Protein AF-A0A838X1U6-F1 (afdb_monomer_lite)

InterPro domains:
  IPR000878 Tetrapyrrole methylase [PF00590] (1-168)
  IPR014777 Tetrapyrrole methylase, subdomain 1 [G3DSA:3.40.1010.10] (1-149)
  IPR035996 Tetrapyrrole methylase superfamily [SSF53790] (1-163)
  IPR050161 Siroheme/cobalamin biosynthesis enzyme [PTHR45790] (1-163)

Foldseek 3Di:
DPLVQFDPVNLVVQCQFAAEEEEPPDDPNNNCSHVVNFDADPVQQVVLVVVLVVQQVVCVVVVNPDRDDRDDRDHLHDYHYDHLPQLPVQVVLVVSLVVLVVCVVVVRGGPSHYHYYYPAFLVPDVSSVSNVVSCVVVVHDDDGDGTPHDPPPPPPPPDDDDDDDDDDDDDD

Organism: NCBI:txid2594913

Radius of gyration: 21.88 Å; chains: 1; bounding box: 61×32×72 Å

Structure (mmCIF, N/CA/C/O backbone):
data_AF-A0A838X1U6-F1
#
_entry.id   AF-A0A838X1U6-F1
#
loop_
_atom_site.group_PDB
_atom_site.id
_atom_site.type_symbol
_atom_site.label_atom_id
_atom_site.label_alt_id
_atom_site.label_comp_id
_atom_site.label_asym_id
_atom_site.label_entity_id
_atom_site.label_seq_id
_atom_site.pdbx_PDB_ins_code
_atom_site.Cartn_x
_atom_site.Cartn_y
_atom_site.Cartn_z
_atom_site.occupancy
_atom_site.B_iso_or_equiv
_atom_site.auth_seq_id
_atom_site.auth_comp_id
_atom_site.auth_asym_id
_atom_site.auth_atom_id
_atom_site.pdbx_PDB_model_num
ATOM 1 N N . GLY A 1 1 ? -11.851 2.211 -5.895 1.00 66.88 1 GLY A N 1
ATOM 2 C CA . GLY A 1 1 ? -12.663 3.412 -6.183 1.00 66.88 1 GLY A CA 1
ATOM 3 C C . GLY A 1 1 ? -11.762 4.569 -6.573 1.00 66.88 1 GLY A C 1
ATOM 4 O O . GLY A 1 1 ? -10.559 4.358 -6.666 1.00 66.88 1 GLY A O 1
ATOM 5 N N . ASN A 1 2 ? -12.321 5.761 -6.805 1.00 71.12 2 ASN A N 1
ATOM 6 C CA . ASN A 1 2 ? -11.530 6.965 -7.086 1.00 71.12 2 ASN A CA 1
ATOM 7 C C . ASN A 1 2 ? -10.642 7.316 -5.860 1.00 71.12 2 ASN A C 1
ATOM 9 O O . ASN A 1 2 ? -11.200 7.416 -4.765 1.00 71.12 2 ASN A O 1
ATOM 13 N N . PRO A 1 3 ? -9.311 7.495 -6.002 1.00 75.88 3 PRO A N 1
ATOM 14 C CA . PRO A 1 3 ? -8.435 7.958 -4.917 1.00 75.88 3 PRO A CA 1
ATOM 15 C C . PRO A 1 3 ? -8.830 9.313 -4.304 1.00 75.88 3 PRO A C 1
ATOM 17 O O . PRO A 1 3 ? -8.474 9.581 -3.158 1.00 75.88 3 PRO A O 1
ATOM 20 N N . ASP A 1 4 ? -9.609 10.143 -5.000 1.00 76.06 4 ASP A N 1
ATOM 21 C CA . ASP A 1 4 ? -10.151 11.395 -4.443 1.00 76.06 4 ASP A CA 1
ATOM 22 C C . ASP A 1 4 ? -11.203 11.161 -3.349 1.00 76.06 4 ASP A C 1
ATOM 24 O O . ASP A 1 4 ? -11.531 12.067 -2.589 1.00 76.06 4 ASP A O 1
ATOM 28 N N . LEU A 1 5 ? -11.742 9.941 -3.256 1.00 79.31 5 LEU A N 1
ATOM 29 C CA . LEU A 1 5 ? -12.691 9.546 -2.213 1.00 79.31 5 LEU A CA 1
ATOM 30 C C . LEU A 1 5 ? -11.993 9.009 -0.956 1.00 79.31 5 LEU A C 1
ATOM 32 O O . LEU A 1 5 ? -12.669 8.610 -0.004 1.00 79.31 5 LEU A O 1
ATOM 36 N N . LEU A 1 6 ? -10.656 8.975 -0.936 1.00 82.56 6 LEU A N 1
ATOM 37 C CA . LEU A 1 6 ? -9.918 8.704 0.292 1.00 82.56 6 LEU A CA 1
ATOM 38 C C . LEU A 1 6 ? -10.187 9.826 1.292 1.00 82.56 6 LEU A C 1
ATOM 40 O O . LEU A 1 6 ? -10.088 11.010 0.972 1.00 82.56 6 LEU A O 1
ATOM 44 N N . THR A 1 7 ? -10.500 9.449 2.528 1.00 85.38 7 THR A N 1
ATOM 45 C CA . THR A 1 7 ? -10.551 10.423 3.616 1.00 85.38 7 THR A CA 1
ATOM 46 C C . THR A 1 7 ? -9.161 11.025 3.816 1.00 85.38 7 THR A C 1
ATOM 48 O O . THR A 1 7 ? -8.149 10.374 3.549 1.00 85.38 7 THR A O 1
ATOM 51 N N . ILE A 1 8 ? -9.100 12.264 4.316 1.00 88.00 8 ILE A N 1
ATOM 52 C CA . ILE A 1 8 ? -7.823 12.949 4.582 1.00 88.00 8 ILE A CA 1
ATOM 53 C C . ILE A 1 8 ? -6.928 12.080 5.473 1.00 88.00 8 ILE A C 1
ATOM 55 O O . ILE A 1 8 ? -5.759 11.891 5.162 1.00 88.00 8 ILE A O 1
ATOM 59 N N . ARG A 1 9 ? -7.504 11.457 6.510 1.00 85.81 9 ARG A N 1
ATOM 60 C CA . ARG A 1 9 ? -6.779 10.534 7.391 1.00 85.81 9 ARG A CA 1
ATOM 61 C C . ARG A 1 9 ? -6.246 9.298 6.671 1.00 85.81 9 ARG A C 1
ATOM 63 O O . ARG A 1 9 ? -5.089 8.957 6.873 1.00 85.81 9 ARG A O 1
ATOM 70 N N . ALA A 1 10 ? -7.048 8.647 5.823 1.00 87.56 10 ALA A N 1
ATOM 71 C CA . ALA A 1 10 ? -6.577 7.488 5.059 1.00 87.56 10 ALA A CA 1
ATOM 72 C C . ALA A 1 10 ? -5.398 7.872 4.160 1.00 87.56 10 ALA A C 1
ATOM 74 O O . ALA A 1 10 ? -4.392 7.173 4.123 1.00 87.56 10 ALA A O 1
ATOM 75 N N . ARG A 1 11 ? -5.506 9.021 3.487 1.00 91.31 11 ARG A N 1
ATOM 76 C CA . ARG A 1 11 ? -4.438 9.557 2.650 1.00 91.31 11 ARG A CA 1
ATOM 77 C C . ARG A 1 11 ? -3.170 9.844 3.458 1.00 91.31 11 ARG A C 1
ATOM 79 O O . ARG A 1 11 ? -2.118 9.356 3.079 1.00 91.31 11 ARG A O 1
ATOM 86 N N . GLU A 1 12 ? -3.263 10.578 4.566 1.00 90.44 12 GLU A N 1
ATOM 87 C CA . GLU A 1 12 ? -2.109 10.904 5.421 1.00 90.44 12 GLU A CA 1
ATOM 88 C C . GLU A 1 12 ? -1.341 9.651 5.860 1.00 90.44 12 GLU A C 1
ATOM 90 O O . GLU A 1 12 ? -0.126 9.591 5.691 1.00 90.44 12 GLU A O 1
ATOM 95 N N . VAL A 1 13 ? -2.055 8.634 6.350 1.00 90.44 13 VAL A N 1
ATOM 96 C CA . VAL A 1 13 ? -1.447 7.370 6.793 1.00 90.44 13 VAL A CA 1
ATOM 97 C C . VAL A 1 13 ? -0.819 6.618 5.618 1.00 90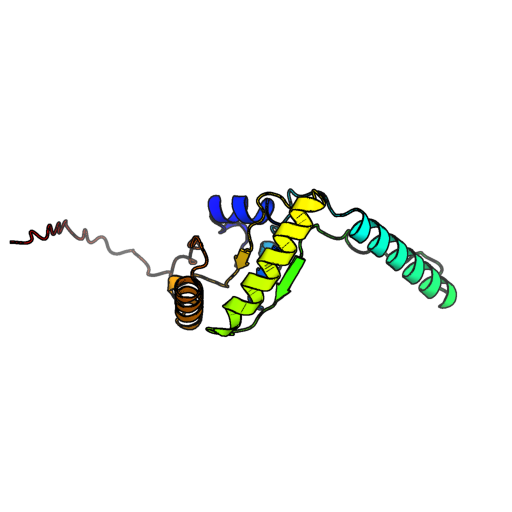.44 13 VAL A C 1
ATOM 99 O O . VAL A 1 13 ? 0.285 6.095 5.741 1.00 90.44 13 VAL A O 1
ATOM 102 N N . MET A 1 14 ? -1.496 6.574 4.467 1.00 92.88 14 MET A N 1
ATOM 103 C CA . MET A 1 14 ? -1.001 5.871 3.281 1.00 92.88 14 MET A CA 1
ATOM 104 C C . MET A 1 14 ? 0.261 6.500 2.699 1.00 92.88 14 MET A C 1
ATOM 106 O O . MET A 1 14 ? 1.188 5.781 2.341 1.00 92.88 14 MET A O 1
ATOM 110 N N . GLU A 1 15 ? 0.317 7.826 2.606 1.00 94.06 15 GLU A N 1
ATOM 111 C CA . GLU A 1 15 ? 1.449 8.525 1.995 1.00 94.06 15 GLU A CA 1
ATOM 112 C C . GLU A 1 15 ? 2.737 8.394 2.828 1.00 94.06 15 GLU A C 1
ATOM 114 O O . GLU A 1 15 ? 3.828 8.395 2.252 1.00 94.06 15 GLU A O 1
ATOM 119 N N . SER A 1 16 ? 2.606 8.240 4.151 1.00 92.69 16 SER A N 1
ATOM 120 C CA . SER A 1 16 ? 3.715 8.171 5.113 1.00 92.69 16 SER A CA 1
ATOM 121 C C . SER A 1 16 ? 4.164 6.753 5.481 1.00 92.69 16 SER A C 1
ATOM 123 O O . SER A 1 16 ? 5.136 6.606 6.213 1.00 92.69 16 SER A O 1
ATOM 125 N N . ASN A 1 17 ? 3.513 5.696 4.990 1.00 92.44 17 ASN A N 1
ATOM 126 C CA . ASN A 1 17 ? 3.873 4.317 5.338 1.00 92.44 17 ASN A CA 1
ATOM 127 C C . ASN A 1 17 ? 4.210 3.481 4.103 1.00 92.44 17 ASN A C 1
ATOM 129 O O . ASN A 1 17 ? 3.552 3.564 3.066 1.00 92.44 17 ASN A O 1
ATOM 133 N N . SER A 1 18 ? 5.265 2.671 4.221 1.00 93.62 18 SER A N 1
ATOM 134 C CA . SER A 1 18 ? 5.805 1.877 3.114 1.00 93.62 18 SER A CA 1
ATOM 135 C C . SER A 1 18 ? 5.174 0.495 2.992 1.00 93.62 18 SER A C 1
ATOM 137 O O . SER A 1 18 ? 5.115 -0.031 1.883 1.00 93.62 18 SER A O 1
ATOM 139 N N . ILE A 1 19 ? 4.676 -0.093 4.083 1.00 95.56 19 ILE A N 1
ATOM 140 C CA . ILE A 1 19 ? 4.178 -1.471 4.093 1.00 95.56 19 ILE A CA 1
ATOM 141 C C . ILE A 1 19 ? 2.656 -1.492 3.963 1.00 95.56 19 ILE A C 1
ATOM 143 O O . ILE A 1 19 ? 1.934 -0.944 4.798 1.00 95.56 19 ILE A O 1
ATOM 147 N N . ALA A 1 20 ? 2.153 -2.181 2.938 1.00 95.25 20 ALA A N 1
ATOM 148 C CA . ALA A 1 20 ? 0.719 -2.334 2.735 1.00 95.25 20 ALA A CA 1
ATOM 149 C C . ALA A 1 20 ? 0.328 -3.754 2.321 1.00 95.25 20 ALA A C 1
ATOM 151 O O . ALA A 1 20 ? 0.968 -4.389 1.486 1.00 95.25 20 ALA A O 1
ATOM 152 N N . VAL A 1 21 ? -0.781 -4.218 2.884 1.00 95.75 21 VAL A N 1
ATOM 153 C CA . VAL A 1 21 ? -1.453 -5.479 2.590 1.00 95.75 21 VAL A CA 1
ATOM 154 C C . VAL A 1 21 ? -2.795 -5.150 1.942 1.00 95.75 21 VAL A C 1
ATOM 156 O O . VAL A 1 21 ? -3.665 -4.539 2.564 1.00 95.75 21 VAL A O 1
ATOM 159 N N . VAL A 1 22 ? -2.965 -5.503 0.673 1.00 94.62 22 VAL A N 1
ATOM 160 C CA . VAL A 1 22 ? -3.975 -4.897 -0.203 1.00 94.62 22 VAL A CA 1
ATOM 161 C C . VAL A 1 22 ? -4.896 -5.958 -0.807 1.00 94.62 22 VAL A C 1
ATOM 163 O O . VAL A 1 22 ? -4.434 -6.992 -1.280 1.00 94.62 22 VAL A O 1
ATOM 166 N N . ASP A 1 23 ? -6.203 -5.689 -0.821 1.00 91.75 23 ASP A N 1
ATOM 167 C CA . ASP A 1 23 ? -7.167 -6.493 -1.585 1.00 91.75 23 ASP A CA 1
ATOM 168 C C . ASP A 1 23 ? -6.898 -6.387 -3.103 1.00 91.75 23 ASP A C 1
ATOM 170 O O . ASP A 1 23 ? -6.683 -5.276 -3.601 1.00 91.75 23 ASP A O 1
ATOM 174 N N . PRO A 1 24 ? -7.029 -7.480 -3.882 1.00 89.88 24 PRO A N 1
ATOM 175 C CA . PRO A 1 24 ? -6.853 -7.462 -5.335 1.00 89.88 24 PRO A CA 1
ATOM 176 C C . PRO A 1 24 ? -7.710 -6.397 -6.028 1.00 89.88 24 PRO A C 1
ATOM 178 O O . PRO A 1 24 ? -7.247 -5.715 -6.940 1.00 89.88 24 PRO A O 1
ATOM 181 N N . ASP A 1 25 ? -8.929 -6.181 -5.528 1.00 88.38 25 ASP A N 1
ATOM 182 C CA . ASP A 1 25 ? -9.916 -5.260 -6.104 1.00 88.38 25 ASP A CA 1
ATOM 183 C C . ASP A 1 25 ? -9.630 -3.769 -5.827 1.00 88.38 25 ASP A C 1
ATOM 185 O O . ASP A 1 25 ? -10.378 -2.882 -6.259 1.00 88.38 25 ASP A O 1
ATOM 189 N N . VAL A 1 26 ? -8.573 -3.444 -5.079 1.00 89.38 26 VAL A N 1
ATOM 190 C CA . VAL A 1 26 ? -8.159 -2.053 -4.869 1.00 89.38 26 VAL A CA 1
ATOM 191 C C . VAL A 1 26 ? -7.532 -1.512 -6.152 1.00 89.38 26 VAL A C 1
ATOM 193 O O . VAL A 1 26 ? -6.563 -2.060 -6.670 1.00 89.38 26 VAL A O 1
ATOM 196 N N . LEU A 1 27 ? -8.063 -0.391 -6.647 1.00 90.38 27 LEU A N 1
ATOM 197 C CA . LEU A 1 27 ? -7.609 0.226 -7.896 1.00 90.38 27 LEU A CA 1
ATOM 198 C C . LEU A 1 27 ? -6.191 0.798 -7.790 1.00 90.38 27 LEU A C 1
ATOM 200 O O . LEU A 1 27 ? -5.811 1.339 -6.751 1.00 90.38 27 LEU A O 1
ATOM 204 N N . GLN A 1 28 ? -5.464 0.779 -8.911 1.00 90.31 28 GLN A N 1
ATOM 205 C CA . GLN A 1 28 ? -4.072 1.230 -8.984 1.00 90.31 28 GLN A CA 1
ATOM 206 C C . GLN A 1 28 ? -3.869 2.661 -8.475 1.00 90.31 28 GLN A C 1
ATOM 208 O O . GLN A 1 28 ? -3.011 2.877 -7.633 1.00 90.31 28 GLN A O 1
ATOM 213 N N . GLY A 1 29 ? -4.733 3.609 -8.853 1.00 90.38 29 GLY A N 1
ATOM 214 C CA . GLY A 1 29 ? -4.600 4.997 -8.392 1.00 90.38 29 GLY A CA 1
ATOM 215 C C . GLY A 1 29 ? -4.701 5.180 -6.870 1.00 90.38 29 GLY A C 1
ATOM 216 O O . GLY A 1 29 ? -4.228 6.179 -6.348 1.00 90.38 29 GLY A O 1
ATOM 217 N N . VAL A 1 30 ? -5.299 4.228 -6.141 1.00 91.25 30 VAL A N 1
ATOM 218 C CA . VAL A 1 30 ? -5.292 4.215 -4.667 1.00 91.25 30 VAL A CA 1
ATOM 219 C C . VAL A 1 30 ? -3.983 3.620 -4.144 1.00 91.25 30 VAL A C 1
ATOM 221 O O . VAL A 1 30 ? -3.426 4.113 -3.169 1.00 91.25 30 VAL A O 1
ATOM 224 N N . ARG A 1 31 ? -3.472 2.578 -4.805 1.00 94.19 31 ARG A N 1
ATOM 225 C CA . ARG A 1 31 ? -2.195 1.935 -4.467 1.00 94.19 31 ARG A CA 1
ATOM 226 C C . ARG A 1 31 ? -1.011 2.880 -4.662 1.00 94.19 31 ARG A C 1
ATOM 228 O O . ARG A 1 31 ? -0.099 2.867 -3.849 1.00 94.19 31 ARG A O 1
ATOM 235 N N . ASP A 1 32 ? -1.073 3.742 -5.673 1.00 93.62 32 ASP A N 1
ATOM 236 C CA . ASP A 1 32 ? -0.033 4.733 -5.984 1.00 93.62 32 ASP A CA 1
ATOM 237 C C . ASP A 1 32 ? 0.130 5.805 -4.889 1.00 93.62 32 ASP A C 1
ATOM 239 O O . ASP A 1 32 ? 1.151 6.485 -4.831 1.00 93.62 32 ASP A O 1
ATOM 243 N N . VAL A 1 33 ? -0.859 5.958 -4.000 1.00 93.88 33 VAL A N 1
ATOM 244 C CA . VAL A 1 33 ? -0.780 6.873 -2.848 1.00 93.88 33 VAL A CA 1
ATOM 245 C C . VAL A 1 33 ? 0.164 6.328 -1.770 1.00 93.88 33 VAL A C 1
ATOM 247 O O . VAL A 1 33 ? 0.767 7.114 -1.037 1.00 93.88 33 VAL A O 1
ATOM 250 N N . ILE A 1 34 ? 0.314 5.003 -1.686 1.00 94.88 34 ILE A N 1
ATOM 251 C CA . ILE A 1 34 ? 1.103 4.327 -0.652 1.00 94.88 34 ILE A CA 1
ATOM 252 C C . ILE A 1 34 ? 2.566 4.748 -0.769 1.00 94.88 34 ILE A C 1
ATOM 254 O O . ILE A 1 34 ? 3.157 4.675 -1.848 1.00 94.88 34 ILE A O 1
ATOM 258 N N . ALA A 1 35 ? 3.151 5.173 0.350 1.00 94.94 35 ALA A N 1
ATOM 259 C CA . ALA A 1 35 ? 4.543 5.600 0.451 1.00 94.94 35 ALA A CA 1
ATOM 260 C C . ALA A 1 35 ? 4.926 6.774 -0.469 1.00 94.94 35 ALA A C 1
ATOM 262 O O . ALA A 1 35 ? 6.111 7.006 -0.704 1.00 94.94 35 ALA A O 1
ATOM 263 N N . SER A 1 36 ? 3.959 7.511 -1.024 1.00 94.12 36 SER A N 1
ATOM 264 C CA . SER A 1 36 ? 4.233 8.556 -2.023 1.00 94.12 36 SER A CA 1
ATOM 265 C C . SER A 1 36 ? 5.008 9.762 -1.474 1.00 94.12 36 SER A C 1
ATOM 267 O O . SER A 1 36 ? 5.591 10.514 -2.255 1.00 94.12 36 SER A O 1
ATOM 269 N N . LYS A 1 37 ? 5.064 9.937 -0.145 1.00 93.69 37 LYS A N 1
ATOM 270 C CA . LYS A 1 37 ? 5.904 10.945 0.527 1.00 93.69 37 LYS A CA 1
ATOM 271 C C . LYS A 1 37 ? 7.227 10.389 1.050 1.00 93.69 37 LYS A C 1
ATOM 273 O O . LYS A 1 37 ? 8.036 11.159 1.568 1.00 93.69 37 LYS A O 1
ATOM 278 N N . LEU A 1 38 ? 7.459 9.084 0.924 1.00 92.38 38 LEU A N 1
ATOM 279 C CA . LEU A 1 38 ? 8.685 8.452 1.392 1.00 92.38 38 LEU A CA 1
ATOM 280 C C . LEU A 1 38 ? 9.760 8.462 0.300 1.00 92.38 38 LEU A C 1
ATOM 282 O O . LEU A 1 38 ? 9.456 8.259 -0.881 1.00 92.38 38 LEU A O 1
ATOM 286 N N . PRO A 1 39 ? 11.035 8.680 0.669 1.00 91.19 39 PRO A N 1
ATOM 287 C CA . PRO A 1 39 ? 12.130 8.539 -0.272 1.00 91.19 39 PRO A CA 1
ATOM 288 C C . PRO A 1 39 ? 12.222 7.085 -0.737 1.00 91.19 39 PRO A C 1
ATOM 290 O O . PRO A 1 39 ? 12.140 6.149 0.056 1.00 91.19 39 PRO A O 1
ATOM 293 N N . VAL A 1 40 ? 12.421 6.888 -2.039 1.00 92.31 40 VAL A N 1
ATOM 294 C CA . VAL A 1 40 ? 12.601 5.545 -2.594 1.00 92.31 40 VAL A CA 1
ATOM 295 C C . VAL A 1 40 ? 13.934 4.972 -2.093 1.00 92.31 40 VAL A C 1
ATOM 297 O O . VAL A 1 40 ? 14.970 5.622 -2.276 1.00 92.31 40 VAL A O 1
ATOM 300 N N . PRO A 1 41 ? 13.942 3.762 -1.503 1.00 91.19 41 PRO A N 1
ATOM 301 C CA . PRO A 1 41 ? 15.166 3.085 -1.091 1.00 91.19 41 PRO A CA 1
ATOM 302 C C . PRO A 1 41 ? 16.214 3.039 -2.207 1.00 91.19 41 PRO A C 1
ATOM 304 O O . PRO A 1 41 ? 15.918 2.655 -3.344 1.00 91.19 41 PRO A O 1
ATOM 307 N N . GLN A 1 42 ? 17.466 3.370 -1.879 1.00 89.69 42 GLN A N 1
ATOM 308 C CA . GLN A 1 42 ? 18.567 3.383 -2.855 1.00 89.69 42 GLN A CA 1
ATOM 309 C C . GLN A 1 42 ? 18.781 2.010 -3.503 1.00 89.69 42 GLN A C 1
ATOM 311 O O . GLN A 1 42 ? 19.121 1.927 -4.683 1.00 89.69 42 GLN A O 1
ATOM 316 N N . ALA A 1 43 ? 18.518 0.931 -2.761 1.00 89.38 43 ALA A N 1
ATOM 317 C CA . ALA A 1 43 ? 18.553 -0.430 -3.285 1.00 89.38 43 ALA A CA 1
ATOM 318 C C . ALA A 1 43 ? 17.551 -0.634 -4.438 1.00 89.38 43 ALA A C 1
ATOM 320 O O . ALA A 1 43 ? 17.939 -1.136 -5.491 1.00 89.38 43 ALA A O 1
ATOM 321 N N . LYS A 1 44 ? 16.302 -0.163 -4.286 1.00 90.44 44 LYS A N 1
ATOM 322 C CA . LYS A 1 44 ? 15.266 -0.257 -5.330 1.00 90.44 44 LYS A CA 1
ATOM 323 C C . LYS A 1 44 ? 15.637 0.566 -6.565 1.00 90.44 44 LYS A C 1
ATOM 325 O O . LYS A 1 44 ? 15.481 0.097 -7.690 1.00 90.44 44 LYS A O 1
ATOM 330 N N . LEU A 1 45 ? 16.169 1.777 -6.372 1.00 90.38 45 LEU A N 1
ATOM 331 C CA . LEU A 1 45 ? 16.635 2.623 -7.480 1.00 90.38 45 LEU A CA 1
ATOM 332 C C . LEU A 1 45 ? 17.779 1.965 -8.259 1.00 90.38 45 LEU A C 1
ATOM 334 O O . LEU A 1 45 ? 17.789 1.990 -9.491 1.00 90.38 45 LEU A O 1
ATOM 338 N N . LYS A 1 46 ? 18.736 1.365 -7.544 1.00 91.75 46 LYS A N 1
ATOM 339 C CA . LYS A 1 46 ? 19.858 0.645 -8.146 1.00 91.75 46 LYS A CA 1
ATOM 340 C C . LYS A 1 46 ? 19.371 -0.550 -8.968 1.00 91.75 46 LYS A C 1
ATOM 342 O O . LYS A 1 46 ? 19.728 -0.643 -10.138 1.00 91.75 46 LYS A O 1
ATOM 347 N N . GLU A 1 47 ? 18.511 -1.392 -8.401 1.00 91.19 47 GLU A N 1
ATOM 348 C CA . GLU A 1 47 ? 17.939 -2.554 -9.094 1.00 91.19 47 GLU A CA 1
ATOM 349 C C . GLU A 1 47 ? 17.161 -2.145 -10.358 1.00 91.19 47 GLU A C 1
ATOM 351 O O . GLU A 1 47 ? 17.329 -2.740 -11.423 1.00 91.19 47 GLU A O 1
ATOM 356 N N . ALA A 1 48 ? 16.354 -1.081 -10.282 1.00 91.12 48 ALA A N 1
ATOM 357 C CA . ALA A 1 48 ? 15.612 -0.576 -11.436 1.00 91.12 48 ALA A CA 1
ATOM 358 C C . ALA A 1 48 ? 16.535 -0.062 -12.554 1.00 91.12 48 ALA A C 1
ATOM 360 O O . ALA A 1 48 ? 16.264 -0.283 -13.738 1.00 91.12 48 ALA A O 1
ATOM 361 N N . ASN A 1 49 ? 17.641 0.598 -12.195 1.00 91.25 49 ASN A N 1
ATOM 362 C CA . ASN A 1 49 ? 18.649 1.033 -13.159 1.00 91.25 49 ASN A CA 1
ATOM 363 C C . ASN A 1 49 ? 19.349 -0.156 -13.821 1.00 91.25 49 ASN A C 1
ATOM 365 O O . ASN A 1 49 ? 19.417 -0.198 -15.048 1.00 91.25 49 ASN A O 1
ATOM 369 N N . GLU A 1 50 ? 19.795 -1.137 -13.034 1.00 93.31 50 GLU A N 1
ATOM 370 C CA . GLU A 1 50 ? 20.439 -2.357 -13.538 1.00 93.31 50 GLU A CA 1
ATOM 371 C C . GLU A 1 50 ? 19.505 -3.131 -14.481 1.00 93.31 50 GLU A C 1
ATOM 373 O O . GLU A 1 50 ? 19.910 -3.548 -15.566 1.00 93.31 50 GLU A O 1
ATOM 378 N N . ARG A 1 51 ? 18.218 -3.244 -14.136 1.00 91.00 51 ARG A N 1
ATOM 379 C CA . ARG A 1 51 ? 17.208 -3.873 -14.997 1.00 91.00 51 ARG A CA 1
ATOM 380 C C . ARG A 1 51 ? 17.002 -3.117 -16.309 1.00 91.00 51 ARG A C 1
ATOM 382 O O . ARG A 1 51 ? 16.849 -3.731 -17.363 1.00 91.00 51 ARG A O 1
ATOM 389 N N . TYR A 1 52 ? 17.001 -1.786 -16.274 1.00 91.56 52 TYR A N 1
ATOM 390 C CA . TYR A 1 52 ? 16.889 -0.985 -17.492 1.00 91.56 52 TYR A CA 1
ATOM 391 C C . TYR A 1 52 ? 18.131 -1.114 -18.384 1.00 91.56 52 TYR A C 1
ATOM 393 O O . TYR A 1 52 ? 18.011 -1.163 -19.611 1.00 91.56 52 TYR A O 1
ATOM 401 N N . GLU A 1 53 ? 19.319 -1.204 -17.787 1.00 92.56 53 GLU A N 1
ATOM 402 C CA . GLU A 1 53 ? 20.560 -1.477 -18.513 1.00 92.56 53 GLU A CA 1
ATOM 403 C C . GLU A 1 53 ? 20.521 -2.851 -19.191 1.00 92.56 53 GLU A C 1
ATOM 405 O O . GLU A 1 53 ? 20.845 -2.942 -20.378 1.00 92.56 53 GLU A O 1
ATOM 410 N N . GLN A 1 54 ? 20.032 -3.882 -18.493 1.00 92.31 54 GLN A N 1
ATOM 411 C CA . GLN A 1 54 ? 19.805 -5.217 -19.058 1.00 92.31 54 GLN A CA 1
ATOM 412 C C . GLN A 1 54 ? 18.822 -5.173 -20.234 1.00 92.31 54 GLN A C 1
ATOM 414 O O . GLN A 1 54 ? 19.159 -5.624 -21.325 1.00 92.31 54 GLN A O 1
ATOM 419 N N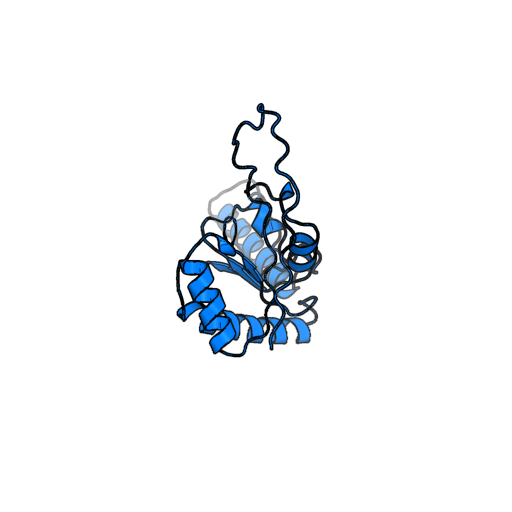 . MET A 1 55 ? 17.664 -4.521 -20.078 1.00 90.81 55 MET A N 1
ATOM 420 C CA . MET A 1 55 ? 16.699 -4.344 -21.174 1.00 90.81 55 MET A CA 1
ATOM 421 C C . MET A 1 55 ? 17.310 -3.634 -22.390 1.00 90.81 55 MET A C 1
ATOM 423 O O . MET A 1 55 ? 17.000 -3.958 -23.537 1.00 90.81 55 MET A O 1
ATOM 427 N N . CYS A 1 56 ? 18.167 -2.635 -22.163 1.00 91.31 56 CYS A N 1
ATOM 428 C CA . CYS A 1 56 ? 18.862 -1.944 -23.245 1.00 91.31 56 CYS A CA 1
ATOM 429 C C . CYS A 1 56 ? 19.871 -2.856 -23.953 1.00 91.31 56 CYS A C 1
ATOM 431 O O . CYS A 1 56 ? 20.009 -2.761 -25.176 1.00 91.31 56 CYS A O 1
ATOM 433 N N . ALA A 1 57 ? 20.580 -3.704 -23.204 1.00 92.31 57 ALA A N 1
ATOM 434 C CA . ALA A 1 57 ? 21.513 -4.682 -23.751 1.00 92.31 57 ALA A CA 1
ATOM 435 C C . ALA A 1 57 ? 20.775 -5.732 -24.594 1.00 92.31 57 ALA A C 1
ATOM 437 O O . ALA A 1 57 ? 21.103 -5.893 -25.768 1.00 92.31 57 ALA A O 1
ATOM 438 N N . GLU A 1 58 ? 19.709 -6.328 -24.059 1.00 92.81 58 GLU A N 1
ATOM 439 C CA . GLU A 1 58 ? 18.860 -7.297 -24.763 1.00 92.81 58 GLU A CA 1
ATOM 440 C C . GLU A 1 58 ? 18.246 -6.700 -26.037 1.00 92.81 58 GLU A C 1
ATOM 442 O O . GLU A 1 58 ? 18.288 -7.308 -27.105 1.00 92.81 58 GLU A O 1
ATOM 447 N N . ALA A 1 59 ? 17.730 -5.467 -25.972 1.00 92.19 59 ALA A N 1
ATOM 448 C CA . ALA A 1 59 ? 17.188 -4.787 -27.146 1.00 92.19 59 ALA A CA 1
ATOM 449 C C . ALA A 1 59 ? 18.265 -4.548 -28.219 1.00 92.19 59 ALA A C 1
ATOM 451 O O . ALA A 1 59 ? 17.995 -4.684 -29.414 1.00 92.19 59 ALA A O 1
ATOM 452 N N . ARG A 1 60 ? 19.494 -4.206 -27.810 1.00 91.25 60 ARG A N 1
ATOM 453 C CA . ARG A 1 60 ? 20.625 -4.028 -28.729 1.00 91.25 60 ARG A CA 1
ATOM 454 C C . ARG A 1 60 ? 21.026 -5.352 -29.380 1.00 91.25 60 ARG A C 1
ATOM 456 O O . ARG A 1 60 ? 21.273 -5.362 -30.585 1.00 91.25 60 ARG A O 1
ATOM 463 N N . GLU A 1 61 ? 21.067 -6.440 -28.616 1.00 92.12 61 GLU A N 1
ATOM 464 C CA . GLU A 1 61 ? 21.328 -7.794 -29.123 1.00 92.12 61 GLU A CA 1
ATOM 465 C C . GLU A 1 61 ? 20.236 -8.261 -30.094 1.00 92.12 61 GLU A C 1
ATOM 467 O O . GLU A 1 61 ? 20.542 -8.826 -31.141 1.00 92.12 61 GLU A O 1
ATOM 472 N N . ALA A 1 62 ? 18.974 -7.912 -29.828 1.00 93.00 62 ALA A N 1
ATOM 473 C CA . ALA A 1 62 ? 17.840 -8.147 -30.722 1.00 93.00 62 ALA A CA 1
ATOM 474 C C . ALA A 1 62 ? 17.823 -7.238 -31.975 1.00 93.00 62 ALA A C 1
ATOM 476 O O . ALA A 1 62 ? 16.890 -7.294 -32.778 1.00 93.00 62 ALA A O 1
ATOM 477 N N . GLY A 1 63 ? 18.838 -6.385 -32.167 1.00 91.31 63 GLY A N 1
ATOM 478 C CA . GLY A 1 63 ? 18.985 -5.533 -33.349 1.00 91.31 63 GLY A CA 1
ATOM 479 C C . GLY A 1 63 ? 18.194 -4.221 -33.305 1.00 91.31 63 GLY A C 1
ATOM 480 O O . GLY A 1 63 ? 18.047 -3.556 -34.338 1.00 91.31 63 GLY A O 1
ATOM 481 N N . ALA A 1 64 ? 17.691 -3.806 -32.137 1.00 88.81 64 ALA A N 1
ATOM 482 C CA . ALA A 1 64 ? 16.991 -2.535 -31.997 1.00 88.81 64 ALA A CA 1
ATOM 483 C C . ALA A 1 64 ? 17.944 -1.351 -32.225 1.00 88.81 64 ALA A C 1
ATOM 485 O O . ALA A 1 64 ? 18.994 -1.215 -31.599 1.00 88.81 64 ALA A O 1
ATOM 486 N N . ARG A 1 65 ? 17.545 -0.432 -33.112 1.00 84.38 65 ARG A N 1
ATOM 487 C CA . ARG A 1 65 ? 18.305 0.799 -33.406 1.00 84.38 65 ARG A CA 1
ATOM 488 C C . ARG A 1 65 ? 18.087 1.917 -32.381 1.00 84.38 65 ARG A C 1
ATOM 490 O O . ARG A 1 65 ? 18.796 2.918 -32.416 1.00 84.38 65 ARG A O 1
ATOM 497 N N . ARG A 1 66 ? 17.079 1.793 -31.514 1.00 88.75 66 ARG A N 1
ATOM 498 C CA . ARG A 1 66 ? 16.703 2.790 -30.500 1.00 88.75 66 ARG A CA 1
ATOM 499 C C . ARG A 1 66 ? 16.644 2.122 -29.134 1.00 88.75 66 ARG A C 1
ATOM 501 O O . ARG A 1 66 ? 16.269 0.956 -29.049 1.00 88.75 66 ARG A O 1
ATOM 508 N N . LYS A 1 67 ? 16.992 2.871 -28.083 1.00 87.25 67 LYS A N 1
ATOM 509 C CA . LYS A 1 67 ? 16.838 2.397 -26.704 1.00 87.25 67 LYS A CA 1
ATOM 510 C C . LYS A 1 67 ? 15.350 2.169 -26.396 1.00 87.25 67 LYS A C 1
ATOM 512 O O . LYS A 1 67 ? 14.532 2.979 -26.847 1.00 87.25 67 LYS A O 1
ATOM 517 N N . PRO A 1 68 ? 15.003 1.100 -25.660 1.00 89.31 68 PRO A N 1
ATOM 518 C CA . PRO A 1 68 ? 13.641 0.898 -25.188 1.00 89.31 68 PRO A CA 1
ATOM 519 C C . PRO A 1 68 ? 13.214 2.062 -24.279 1.00 89.31 68 PRO A C 1
ATOM 521 O O . PRO A 1 68 ? 14.070 2.699 -23.660 1.00 89.31 68 PRO A O 1
ATOM 524 N N . PRO A 1 69 ? 11.908 2.372 -24.200 1.00 90.69 69 PRO A N 1
ATOM 525 C CA . PRO A 1 69 ? 11.418 3.364 -23.253 1.00 90.69 69 PRO A CA 1
ATOM 526 C C . PRO A 1 69 ? 11.763 2.928 -21.827 1.00 90.69 69 PRO A C 1
ATOM 528 O O . PRO A 1 69 ? 11.659 1.747 -21.484 1.00 90.69 69 PRO A O 1
ATOM 531 N N . ARG A 1 70 ? 12.191 3.884 -21.000 1.00 89.50 70 ARG A N 1
ATOM 532 C CA . ARG A 1 70 ? 12.506 3.613 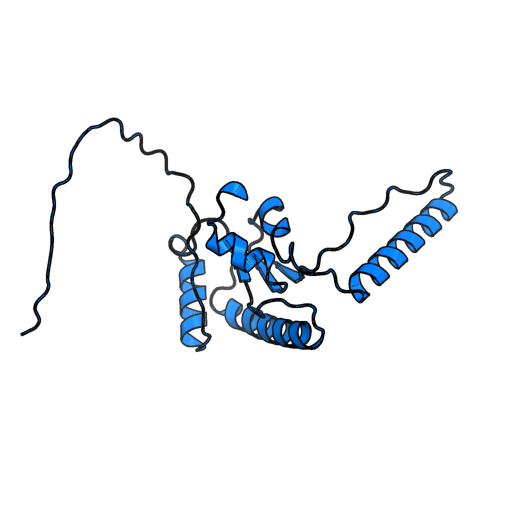-19.598 1.00 89.50 70 ARG A CA 1
ATOM 533 C C . ARG A 1 70 ? 11.213 3.283 -18.837 1.00 89.50 70 ARG A C 1
ATOM 535 O O . ARG A 1 70 ? 10.241 4.024 -18.994 1.00 89.50 70 ARG A O 1
ATOM 542 N N . PRO A 1 71 ? 11.186 2.199 -18.041 1.00 89.31 71 PRO A N 1
ATOM 543 C CA . PRO A 1 71 ? 10.082 1.929 -17.126 1.00 89.31 71 PRO A CA 1
ATOM 544 C C . PRO A 1 71 ? 9.870 3.077 -16.131 1.00 89.31 71 PRO A C 1
ATOM 546 O O . PRO A 1 71 ? 10.770 3.889 -15.917 1.00 89.31 71 PRO A O 1
ATOM 549 N N . ALA A 1 72 ? 8.690 3.127 -15.509 1.00 87.31 72 ALA A N 1
ATOM 550 C CA . ALA A 1 72 ? 8.451 4.038 -14.395 1.00 87.31 72 ALA A CA 1
ATOM 551 C C . ALA A 1 72 ? 9.445 3.757 -13.256 1.00 87.31 72 ALA A C 1
ATOM 553 O O . ALA A 1 72 ? 9.799 2.600 -13.012 1.00 87.31 72 ALA A O 1
ATOM 554 N N . ASP A 1 73 ? 9.896 4.813 -12.579 1.00 87.12 73 ASP A N 1
ATOM 555 C CA . ASP A 1 73 ? 10.788 4.655 -11.436 1.00 87.12 73 ASP A CA 1
ATOM 556 C C . ASP A 1 73 ? 10.061 3.915 -10.293 1.00 87.12 73 ASP A C 1
ATOM 558 O O . ASP A 1 73 ? 8.845 4.069 -10.123 1.00 87.12 73 ASP A O 1
ATOM 562 N N . PRO A 1 74 ? 10.779 3.079 -9.523 1.00 91.62 74 PRO A N 1
ATOM 563 C CA . PRO A 1 74 ? 10.179 2.317 -8.437 1.00 91.62 74 PRO A CA 1
ATOM 564 C C . PRO A 1 74 ? 9.695 3.245 -7.321 1.00 91.62 74 PRO A C 1
ATOM 566 O O . PRO A 1 74 ? 10.271 4.304 -7.082 1.00 91.62 74 PRO A O 1
ATOM 569 N N . THR A 1 75 ? 8.667 2.814 -6.595 1.00 93.50 75 THR A N 1
ATOM 570 C CA . THR A 1 75 ? 8.169 3.522 -5.412 1.00 93.50 75 THR A CA 1
ATOM 571 C C . THR A 1 75 ? 8.764 2.938 -4.129 1.00 93.50 75 THR A C 1
ATOM 573 O O . THR A 1 75 ? 9.293 1.820 -4.100 1.00 93.50 75 THR A O 1
ATOM 576 N N . ALA A 1 76 ? 8.670 3.692 -3.032 1.00 92.94 76 ALA A N 1
ATOM 577 C CA . ALA A 1 76 ? 9.040 3.195 -1.709 1.00 92.94 76 ALA A CA 1
ATOM 578 C C . ALA A 1 76 ? 8.102 2.073 -1.223 1.00 92.94 76 ALA A C 1
ATOM 580 O O . ALA A 1 76 ? 8.522 1.239 -0.423 1.00 92.94 76 ALA A O 1
ATOM 581 N N . ALA A 1 77 ? 6.883 1.991 -1.764 1.00 93.81 77 ALA A N 1
ATOM 582 C CA . ALA A 1 77 ? 5.859 1.050 -1.335 1.00 93.81 77 ALA A CA 1
ATOM 583 C C . ALA A 1 77 ? 6.292 -0.421 -1.473 1.00 93.81 77 ALA A C 1
ATOM 585 O O . ALA A 1 77 ? 6.904 -0.842 -2.460 1.00 93.81 77 ALA A O 1
ATOM 586 N N . GLU A 1 78 ? 5.938 -1.215 -0.472 1.00 94.19 78 GLU A N 1
ATOM 587 C CA . GLU A 1 78 ? 6.014 -2.670 -0.440 1.00 94.19 78 GLU A CA 1
ATOM 588 C C . GLU A 1 78 ? 4.598 -3.218 -0.283 1.00 94.19 78 GLU A C 1
ATOM 590 O O . GLU A 1 78 ? 4.080 -3.384 0.826 1.00 94.19 78 GLU A O 1
ATOM 595 N N . ILE A 1 79 ? 3.963 -3.468 -1.426 1.00 94.50 79 ILE A N 1
ATOM 596 C CA . ILE A 1 79 ? 2.574 -3.907 -1.496 1.00 94.50 79 ILE A CA 1
ATOM 597 C C . ILE A 1 79 ? 2.528 -5.427 -1.594 1.00 94.50 79 ILE A C 1
ATOM 599 O O . ILE A 1 79 ? 3.064 -6.015 -2.532 1.00 94.50 79 ILE A O 1
ATOM 603 N N . GLN A 1 80 ? 1.835 -6.049 -0.648 1.00 95.38 80 GLN A N 1
ATOM 604 C CA . GLN A 1 80 ? 1.487 -7.459 -0.686 1.00 95.38 80 GLN A CA 1
ATOM 605 C C . GLN A 1 80 ? -0.004 -7.602 -0.972 1.00 95.38 80 GLN A C 1
ATOM 607 O O . GLN A 1 80 ? -0.839 -7.178 -0.176 1.00 95.38 80 GLN A O 1
ATOM 612 N N . GLU A 1 81 ? -0.351 -8.208 -2.102 1.00 93.62 81 GLU A N 1
ATOM 613 C CA . GLU A 1 81 ? -1.744 -8.548 -2.378 1.00 93.62 81 GLU A CA 1
ATOM 614 C C . GLU A 1 81 ? -2.170 -9.779 -1.583 1.00 93.62 81 GLU A C 1
ATOM 616 O O . GLU A 1 81 ? -1.464 -10.790 -1.558 1.00 93.62 81 GLU A O 1
ATOM 621 N N . VAL A 1 82 ? -3.343 -9.706 -0.958 1.00 89.44 82 VAL A N 1
ATOM 622 C CA . VAL A 1 82 ? -3.953 -10.833 -0.249 1.00 89.44 82 VAL A CA 1
ATOM 623 C C . VAL A 1 82 ? -5.422 -10.949 -0.609 1.00 89.44 82 VAL A C 1
ATOM 625 O O . VAL A 1 82 ? -6.154 -9.964 -0.625 1.00 89.44 82 VAL A O 1
ATOM 628 N N . GLY A 1 83 ? -5.864 -12.171 -0.896 1.00 83.31 83 GLY A N 1
ATOM 629 C CA . GLY A 1 83 ? -7.287 -12.467 -1.022 1.00 83.31 83 GLY A CA 1
ATOM 630 C C . GLY A 1 83 ? -7.996 -12.444 0.334 1.00 83.31 83 GLY A C 1
ATOM 631 O O . GLY A 1 83 ? -7.465 -11.978 1.339 1.00 83.31 83 GLY A O 1
ATOM 632 N N . ASN A 1 84 ? -9.198 -13.012 0.376 1.00 78.00 84 ASN A N 1
ATOM 633 C CA . ASN A 1 84 ? -9.895 -13.223 1.638 1.00 78.00 84 ASN A CA 1
ATOM 634 C C . ASN A 1 84 ? -9.205 -14.342 2.437 1.00 78.00 84 ASN A C 1
ATOM 636 O O . ASN A 1 84 ? -9.327 -15.514 2.080 1.00 78.00 84 ASN A O 1
ATOM 640 N N . LEU A 1 85 ? -8.471 -13.968 3.486 1.00 80.44 85 LEU A N 1
ATOM 641 C CA . LEU A 1 85 ? -7.723 -14.897 4.340 1.00 80.44 85 LEU A CA 1
ATOM 642 C C . LEU A 1 85 ? -8.404 -15.163 5.690 1.00 80.44 85 LEU A C 1
ATOM 644 O O . LEU A 1 85 ? -7.938 -16.032 6.431 1.00 80.44 85 LEU A O 1
ATOM 648 N N . GLY A 1 86 ? -9.470 -14.427 6.030 1.00 82.75 86 GLY A N 1
ATOM 649 C CA . GLY A 1 86 ? -10.088 -14.475 7.359 1.00 82.75 86 GLY A CA 1
ATOM 650 C C . GLY A 1 86 ? -9.034 -14.325 8.461 1.00 82.75 86 GLY A C 1
ATOM 651 O O . GLY A 1 86 ? -8.191 -13.429 8.415 1.00 82.75 86 GLY A O 1
ATOM 652 N N . ALA A 1 87 ? -9.007 -15.254 9.418 1.00 82.69 87 ALA A N 1
ATOM 653 C CA . ALA A 1 87 ? -8.022 -15.249 10.504 1.00 82.69 87 ALA A CA 1
ATOM 654 C C . ALA A 1 87 ? -6.547 -15.359 10.051 1.00 82.69 87 ALA A C 1
ATOM 656 O O . ALA A 1 87 ? -5.654 -14.910 10.773 1.00 82.69 87 ALA A O 1
ATOM 657 N N . GLY A 1 88 ? -6.273 -15.893 8.853 1.00 88.94 88 GLY A N 1
ATOM 658 C CA . GLY A 1 88 ? -4.916 -16.005 8.299 1.00 88.94 88 GLY A CA 1
ATOM 659 C C . GLY A 1 88 ? -4.241 -14.656 8.018 1.00 88.94 88 GLY A C 1
ATOM 660 O O . GLY A 1 88 ? -3.026 -14.598 7.839 1.00 88.94 88 GLY A O 1
ATOM 661 N N . ILE A 1 89 ? -4.997 -13.551 8.034 1.00 92.31 89 ILE A N 1
ATOM 662 C CA . ILE A 1 89 ? -4.450 -12.201 7.853 1.00 92.31 89 ILE A CA 1
ATOM 663 C C . ILE A 1 89 ? -3.440 -11.822 8.945 1.00 92.31 89 ILE A C 1
ATOM 665 O O . ILE A 1 89 ? -2.515 -11.054 8.693 1.00 92.31 89 ILE A O 1
ATOM 669 N N . VAL A 1 90 ? -3.595 -12.369 10.156 1.00 93.06 90 VAL A N 1
ATOM 670 C CA . VAL A 1 90 ? -2.788 -11.995 11.324 1.00 93.06 90 VAL A CA 1
ATOM 671 C C . VAL A 1 90 ? -1.311 -12.310 11.102 1.00 93.06 90 VAL A C 1
ATOM 673 O O . VAL A 1 90 ? -0.455 -11.502 11.455 1.00 93.06 90 VAL A O 1
ATOM 676 N N . GLU A 1 91 ? -0.996 -13.457 10.499 1.00 94.44 91 GLU A N 1
ATOM 677 C CA . GLU A 1 91 ? 0.389 -13.845 10.207 1.00 94.44 91 GLU A CA 1
ATOM 678 C C . GLU A 1 91 ? 1.027 -12.902 9.184 1.00 94.44 91 GLU A C 1
ATOM 680 O O . GLU A 1 91 ? 2.170 -12.475 9.356 1.00 94.44 91 GLU A O 1
ATOM 685 N N . ILE A 1 92 ? 0.259 -12.497 8.169 1.00 94.88 92 ILE A N 1
ATOM 686 C CA . ILE A 1 92 ? 0.712 -11.540 7.158 1.00 94.88 92 ILE A CA 1
ATOM 687 C C . ILE A 1 92 ? 0.982 -10.170 7.784 1.00 94.88 92 ILE A C 1
ATOM 689 O O . ILE A 1 92 ? 2.007 -9.553 7.494 1.00 94.88 92 ILE A O 1
ATOM 693 N N . LEU A 1 93 ? 0.097 -9.700 8.668 1.00 93.88 93 LEU A N 1
ATOM 694 C CA . LEU A 1 93 ? 0.266 -8.418 9.353 1.00 93.88 93 LEU A CA 1
ATOM 695 C C . LEU A 1 93 ? 1.472 -8.431 10.296 1.00 93.88 93 LEU A C 1
ATOM 697 O O . LEU A 1 93 ? 2.233 -7.468 10.301 1.00 93.88 93 LEU A O 1
ATOM 701 N N . LYS A 1 94 ? 1.708 -9.529 11.024 1.00 94.00 94 LYS A N 1
ATOM 702 C CA . LYS A 1 94 ? 2.909 -9.693 11.863 1.00 94.00 94 LYS A CA 1
ATOM 703 C C . LYS A 1 94 ? 4.195 -9.638 11.039 1.00 94.00 94 LYS A C 1
ATOM 705 O O . LYS A 1 94 ? 5.083 -8.858 11.366 1.00 94.00 94 LYS A O 1
ATOM 710 N N . GLY A 1 95 ? 4.264 -10.372 9.927 1.00 95.06 95 GLY A N 1
ATOM 711 C CA . GLY A 1 95 ? 5.408 -10.284 9.012 1.00 95.06 95 GLY A CA 1
ATOM 712 C C . GLY A 1 95 ? 5.550 -8.897 8.367 1.00 95.06 95 GLY A C 1
ATOM 713 O O . GLY A 1 95 ? 6.655 -8.438 8.087 1.00 95.06 95 GLY A O 1
ATOM 714 N N . GLY A 1 96 ? 4.438 -8.190 8.147 1.00 93.38 96 GLY A N 1
ATOM 715 C CA . GLY A 1 96 ? 4.438 -6.786 7.739 1.00 93.38 96 GLY A CA 1
ATOM 716 C C . GLY A 1 96 ? 5.063 -5.867 8.789 1.00 93.38 96 GLY A C 1
ATOM 717 O O . GLY A 1 96 ? 5.868 -5.013 8.431 1.00 93.38 96 GLY A O 1
ATOM 718 N N . LEU A 1 97 ? 4.736 -6.063 10.069 1.00 93.62 97 LEU A N 1
ATOM 719 C CA . LEU A 1 97 ? 5.259 -5.257 11.176 1.00 93.62 97 LEU A CA 1
ATOM 720 C C . LEU A 1 97 ? 6.768 -5.456 11.331 1.00 93.62 97 LEU A C 1
ATOM 722 O O . LEU A 1 97 ? 7.503 -4.485 11.472 1.00 93.62 97 LEU A O 1
ATOM 726 N N . GLU A 1 98 ? 7.251 -6.694 11.215 1.00 94.00 98 GLU A N 1
ATOM 727 C CA . GLU A 1 98 ? 8.691 -6.988 11.211 1.00 94.00 98 GLU A CA 1
ATOM 728 C C . GLU A 1 98 ? 9.418 -6.259 10.068 1.00 94.00 98 GLU A C 1
ATOM 730 O O . GLU A 1 98 ? 10.477 -5.660 10.274 1.00 94.00 98 GLU A O 1
ATOM 735 N N . ARG A 1 99 ? 8.826 -6.237 8.864 1.00 92.69 99 ARG A N 1
ATOM 736 C CA . ARG A 1 99 ? 9.365 -5.470 7.728 1.00 92.69 99 ARG A CA 1
ATOM 737 C C . ARG A 1 99 ? 9.321 -3.965 7.964 1.00 92.69 99 ARG A C 1
ATOM 739 O O . ARG A 1 99 ? 10.271 -3.282 7.586 1.00 92.69 99 ARG A O 1
ATOM 746 N N . ALA A 1 100 ? 8.259 -3.454 8.584 1.00 90.44 100 ALA A N 1
ATOM 747 C CA . ALA A 1 100 ? 8.130 -2.039 8.910 1.00 90.44 100 ALA A CA 1
ATOM 748 C C . ALA A 1 100 ? 9.218 -1.600 9.901 1.00 90.44 100 ALA A C 1
ATOM 750 O O . ALA A 1 100 ? 9.893 -0.605 9.650 1.00 90.44 100 ALA A O 1
ATOM 751 N N . VAL A 1 101 ? 9.476 -2.394 10.947 1.00 90.75 101 VAL A N 1
ATOM 752 C CA . VAL A 1 101 ? 10.587 -2.168 11.889 1.00 90.75 101 VAL A CA 1
ATOM 753 C C . VAL A 1 101 ? 11.925 -2.143 11.153 1.00 90.75 101 VAL A C 1
ATOM 755 O O . VAL A 1 101 ? 12.678 -1.179 11.275 1.00 90.75 101 VAL A O 1
ATOM 758 N N . ALA A 1 102 ? 12.198 -3.145 10.313 1.00 90.31 102 ALA A N 1
ATOM 759 C CA . ALA A 1 102 ? 13.435 -3.183 9.539 1.00 90.31 102 ALA A CA 1
ATOM 760 C C . ALA A 1 102 ? 13.565 -1.982 8.578 1.00 90.31 102 ALA A C 1
ATOM 762 O O . ALA A 1 102 ? 14.670 -1.507 8.317 1.00 90.31 102 ALA A O 1
ATOM 763 N N . ALA A 1 103 ? 12.456 -1.488 8.021 1.00 88.00 103 ALA A N 1
ATOM 764 C CA . ALA A 1 103 ? 12.445 -0.304 7.168 1.00 88.00 103 ALA A CA 1
ATOM 765 C C . ALA A 1 103 ? 12.673 0.993 7.967 1.00 88.00 103 ALA A C 1
ATOM 767 O O . ALA A 1 103 ? 13.381 1.873 7.477 1.00 88.00 103 ALA A O 1
ATOM 768 N N . ILE A 1 104 ? 12.168 1.100 9.203 1.00 89.19 104 ILE A N 1
ATOM 769 C CA . ILE A 1 104 ? 12.490 2.210 10.120 1.00 89.19 104 ILE A CA 1
ATOM 770 C C . ILE A 1 104 ? 13.994 2.238 10.402 1.00 89.19 104 ILE A C 1
ATOM 772 O O . ILE A 1 104 ? 14.618 3.291 10.289 1.00 89.19 104 ILE A O 1
ATOM 776 N N . GLU A 1 105 ? 14.599 1.088 10.708 1.00 88.94 105 GLU A N 1
ATOM 777 C CA . GLU A 1 105 ? 16.040 0.986 10.985 1.00 88.94 105 GLU A CA 1
ATOM 778 C C . GLU A 1 105 ? 16.906 1.448 9.804 1.00 88.94 105 GLU A C 1
ATOM 780 O O . GLU A 1 105 ? 17.986 2.006 10.001 1.00 88.94 105 GLU A O 1
ATOM 785 N N . ARG A 1 106 ? 16.423 1.260 8.570 1.00 85.75 106 ARG A N 1
ATOM 786 C CA . ARG A 1 106 ? 17.085 1.750 7.350 1.00 85.75 106 ARG A CA 1
ATOM 787 C C . ARG A 1 106 ? 16.780 3.218 7.028 1.00 85.75 106 ARG A C 1
ATOM 789 O O . ARG A 1 106 ? 17.380 3.760 6.103 1.00 85.75 106 ARG A O 1
ATOM 796 N N . GLY A 1 107 ? 15.877 3.868 7.765 1.00 82.44 107 GLY A N 1
ATOM 797 C CA . GLY A 1 107 ? 15.388 5.218 7.463 1.00 82.44 107 GLY A CA 1
ATOM 798 C C . GLY A 1 107 ? 14.513 5.276 6.205 1.00 82.44 107 GLY A C 1
ATOM 799 O O . GLY A 1 107 ? 14.439 6.307 5.541 1.00 82.44 107 GLY A O 1
ATOM 800 N N . GLU A 1 108 ? 13.899 4.149 5.848 1.00 83.38 108 GLU A N 1
ATOM 801 C CA . GLU A 1 108 ? 13.105 3.946 4.631 1.00 83.38 108 GLU A CA 1
ATOM 802 C C . GLU A 1 108 ? 11.596 3.866 4.915 1.00 83.38 108 GLU A C 1
ATOM 804 O O . GLU A 1 108 ? 10.787 3.880 3.986 1.00 83.38 108 GLU A O 1
ATOM 809 N N . ALA A 1 109 ? 11.208 3.769 6.187 1.00 76.06 109 ALA A N 1
ATOM 810 C CA . ALA A 1 109 ? 9.823 3.879 6.631 1.00 76.06 109 ALA A CA 1
ATOM 811 C C . ALA A 1 109 ? 9.547 5.274 7.204 1.00 76.06 109 ALA A C 1
ATOM 813 O O . ALA A 1 109 ? 10.450 5.919 7.736 1.00 76.06 109 ALA A O 1
ATOM 814 N N . GLY A 1 110 ? 8.295 5.724 7.099 1.00 79.44 110 GLY A N 1
ATOM 815 C CA . GLY A 1 110 ? 7.802 6.841 7.901 1.00 79.44 110 GLY A CA 1
ATOM 816 C C . GLY A 1 110 ? 7.403 6.354 9.288 1.00 79.44 110 GLY A C 1
ATOM 817 O O . GLY A 1 110 ? 8.275 6.064 10.101 1.00 79.44 110 GLY A O 1
ATOM 818 N N . ASP A 1 111 ? 6.101 6.240 9.549 1.00 82.00 111 ASP A N 1
ATOM 819 C CA . ASP A 1 111 ? 5.583 6.012 10.910 1.00 82.00 111 ASP A CA 1
ATOM 820 C C . ASP A 1 111 ? 5.724 4.554 11.398 1.00 82.00 111 ASP A C 1
ATOM 822 O O . ASP A 1 111 ? 5.676 4.294 12.598 1.00 82.00 111 ASP A O 1
ATOM 826 N N . GLY A 1 112 ? 5.976 3.606 10.486 1.00 84.38 112 GLY A N 1
ATOM 827 C CA . GLY A 1 112 ? 6.190 2.191 10.819 1.00 84.38 112 GLY A CA 1
ATOM 828 C C . GLY A 1 112 ? 4.912 1.360 10.900 1.00 84.38 112 GLY A C 1
ATOM 829 O O . GLY A 1 112 ? 4.952 0.217 11.358 1.00 84.38 112 GLY A O 1
ATOM 830 N N . ASP A 1 113 ? 3.794 1.906 10.433 1.00 90.25 113 ASP A N 1
ATOM 831 C CA . ASP A 1 113 ? 2.513 1.218 10.423 1.00 90.25 113 ASP A CA 1
ATOM 832 C C . ASP A 1 113 ? 2.386 0.273 9.222 1.00 90.25 113 ASP A C 1
ATOM 834 O O . ASP A 1 113 ? 2.916 0.505 8.129 1.00 90.25 113 ASP A O 1
ATOM 838 N N . VAL A 1 114 ? 1.603 -0.791 9.413 1.00 92.94 114 VAL A N 1
ATOM 839 C CA . VAL A 1 114 ? 1.189 -1.698 8.339 1.00 92.94 114 VAL A CA 1
ATOM 840 C C . VAL A 1 114 ? -0.235 -1.371 7.929 1.00 92.94 114 VAL A C 1
ATOM 842 O O . VAL A 1 114 ? -1.172 -1.468 8.722 1.00 92.94 114 VAL A O 1
ATOM 845 N N . ILE A 1 115 ? -0.423 -1.039 6.657 1.00 94.38 115 ILE A N 1
ATOM 846 C CA . ILE A 1 115 ? -1.738 -0.669 6.137 1.00 94.38 115 ILE A CA 1
ATOM 847 C C . ILE A 1 115 ? -2.463 -1.909 5.621 1.00 94.38 115 ILE A C 1
ATOM 849 O O . ILE A 1 115 ? -2.033 -2.507 4.639 1.00 94.38 115 ILE A O 1
ATOM 853 N N . ARG A 1 116 ? -3.619 -2.254 6.200 1.00 93.62 116 ARG A N 1
ATOM 854 C CA . ARG A 1 116 ? -4.574 -3.195 5.589 1.00 93.62 116 ARG A CA 1
ATOM 855 C C . ARG A 1 116 ? -5.570 -2.427 4.723 1.00 93.62 116 ARG A C 1
ATOM 857 O O . ARG A 1 116 ? -6.513 -1.824 5.230 1.00 93.62 116 ARG A O 1
ATOM 864 N N . LEU A 1 117 ? -5.364 -2.445 3.408 1.00 91.81 117 LEU A N 1
ATOM 865 C CA . LEU A 1 117 ? -6.202 -1.724 2.454 1.00 91.81 117 LEU A CA 1
ATOM 866 C C . LEU A 1 117 ? -7.248 -2.650 1.832 1.00 91.81 117 LEU A C 1
ATOM 868 O O . LEU A 1 117 ? -6.927 -3.588 1.102 1.00 91.81 117 LEU A O 1
ATOM 872 N N . VAL A 1 118 ? -8.510 -2.341 2.106 1.00 89.75 118 VAL A N 1
ATOM 873 C CA . VAL A 1 118 ? -9.678 -3.125 1.695 1.00 89.75 118 VAL A CA 1
ATOM 874 C C . VAL A 1 118 ? -10.469 -2.352 0.646 1.00 89.75 118 VAL A C 1
ATOM 876 O O . VAL A 1 118 ? -10.599 -1.128 0.724 1.00 89.75 118 VAL A O 1
ATOM 879 N N . SER A 1 119 ? -11.036 -3.052 -0.336 1.00 83.38 119 SER A N 1
ATOM 880 C CA . SER A 1 119 ? -11.940 -2.416 -1.294 1.00 83.38 119 SER A CA 1
ATOM 881 C C . SER A 1 119 ? -13.308 -2.114 -0.650 1.00 83.38 119 SER A C 1
ATOM 883 O O . SER A 1 119 ? -13.963 -2.983 -0.069 1.00 83.38 119 SER A O 1
ATOM 885 N N . GLY A 1 120 ? -13.758 -0.858 -0.756 1.00 77.12 120 GLY A N 1
ATOM 886 C CA . GLY A 1 120 ? -15.043 -0.408 -0.207 1.00 77.12 120 GLY A CA 1
ATOM 887 C C . GLY A 1 120 ? -14.968 -0.006 1.270 1.00 77.12 120 GLY A C 1
ATOM 888 O O . GLY A 1 120 ? -14.010 0.637 1.691 1.00 77.12 120 GLY A O 1
ATOM 889 N N . ASN A 1 121 ? -16.011 -0.327 2.045 1.00 70.19 121 ASN A N 1
ATOM 890 C CA . ASN A 1 121 ? -16.075 -0.018 3.475 1.00 70.19 121 ASN A CA 1
ATOM 891 C C . ASN A 1 121 ? -15.763 -1.276 4.314 1.00 70.19 121 ASN A C 1
ATOM 893 O O . ASN A 1 121 ? -16.538 -2.239 4.243 1.00 70.19 121 ASN A O 1
ATOM 897 N N . PRO A 1 122 ? -14.704 -1.260 5.148 1.00 73.69 122 PRO A N 1
ATOM 898 C CA . PRO A 1 122 ? -14.320 -2.385 6.004 1.00 73.69 122 PRO A CA 1
ATOM 899 C C . PRO A 1 122 ? -15.449 -2.930 6.890 1.00 73.69 122 PRO A C 1
ATOM 901 O O . PRO A 1 122 ? -15.521 -4.128 7.134 1.00 73.69 122 PRO A O 1
ATOM 904 N N . LEU A 1 123 ? -16.381 -2.078 7.327 1.00 76.75 123 LEU A N 1
ATOM 905 C CA . LEU A 1 123 ? -17.459 -2.469 8.245 1.00 76.75 123 LEU A CA 1
ATOM 906 C C . LEU A 1 123 ? -18.663 -3.120 7.548 1.00 76.75 123 LEU A C 1
ATOM 908 O O . LEU A 1 123 ? -19.583 -3.596 8.211 1.00 76.75 123 LEU A O 1
ATOM 912 N N . THR A 1 124 ? -18.669 -3.160 6.214 1.00 76.94 124 THR A N 1
ATOM 913 C CA . THR A 1 124 ? -19.787 -3.711 5.427 1.00 76.94 124 THR A CA 1
ATOM 914 C C . THR A 1 124 ? -19.570 -5.154 4.975 1.00 76.94 124 THR A C 1
ATOM 916 O O . THR A 1 124 ? -20.528 -5.803 4.567 1.00 76.94 124 THR A O 1
ATOM 919 N N . ARG A 1 125 ? -18.340 -5.680 5.064 1.00 80.31 125 ARG A N 1
ATOM 920 C CA . ARG A 1 125 ? -17.968 -7.015 4.568 1.00 80.31 125 ARG A CA 1
ATOM 921 C C . ARG A 1 125 ? -17.670 -7.947 5.737 1.00 80.31 125 ARG A C 1
ATOM 923 O O . ARG A 1 125 ? -16.785 -7.658 6.534 1.00 80.31 125 ARG A O 1
ATOM 930 N N . ASP A 1 126 ? -18.359 -9.082 5.813 1.00 84.00 126 ASP A N 1
ATOM 931 C CA . ASP A 1 126 ? -18.193 -10.017 6.937 1.00 84.00 126 ASP A CA 1
ATOM 932 C C . ASP A 1 126 ? -16.790 -10.632 6.997 1.00 84.00 126 ASP A C 1
ATOM 934 O O . ASP A 1 126 ? -16.230 -10.752 8.080 1.00 84.00 126 ASP A O 1
ATOM 938 N N . ALA A 1 127 ? -16.170 -10.882 5.840 1.00 84.69 127 ALA A N 1
ATOM 939 C CA . ALA A 1 127 ? -14.768 -11.296 5.745 1.00 84.69 127 ALA A CA 1
ATOM 940 C C . ALA A 1 127 ? -13.811 -10.330 6.466 1.00 84.69 127 ALA A C 1
ATOM 942 O O . ALA A 1 127 ? -12.915 -10.742 7.192 1.00 84.69 127 ALA A O 1
ATOM 943 N N . VAL A 1 128 ? -14.035 -9.024 6.314 1.00 86.62 128 VAL A N 1
ATOM 944 C CA . VAL A 1 128 ? -13.180 -7.991 6.914 1.00 86.62 128 VAL A CA 1
ATOM 945 C C . VAL A 1 128 ? -13.476 -7.844 8.405 1.00 86.62 128 VAL A C 1
ATOM 947 O O . VAL A 1 128 ? -12.574 -7.583 9.193 1.00 86.62 128 VAL A O 1
ATOM 950 N N . LYS A 1 129 ? -14.725 -8.066 8.832 1.00 88.25 129 LYS A N 1
ATOM 951 C CA . LYS A 1 129 ? -15.058 -8.146 10.262 1.00 88.25 129 LYS A CA 1
ATOM 952 C C . LYS A 1 129 ? -14.367 -9.334 10.932 1.00 88.25 129 LYS A C 1
ATOM 954 O O . LYS A 1 129 ? -13.903 -9.195 12.060 1.00 88.25 129 LYS A O 1
ATOM 959 N N . GLU A 1 130 ? -14.282 -10.475 10.249 1.00 90.12 130 GLU A N 1
ATOM 960 C CA . GLU A 1 130 ? -13.550 -11.650 10.730 1.00 90.12 130 GLU A CA 1
ATOM 961 C C . GLU A 1 130 ? -12.051 -11.351 10.868 1.00 90.12 130 GLU A C 1
ATOM 963 O O . GLU A 1 130 ? -11.474 -11.623 11.919 1.00 90.12 130 GLU A O 1
ATOM 968 N N . GLU A 1 131 ? -11.447 -10.700 9.866 1.00 90.56 131 GLU A N 1
ATOM 969 C CA . GLU A 1 131 ? -10.067 -10.198 9.937 1.00 90.56 131 GLU A CA 1
ATOM 970 C C . GLU A 1 131 ? -9.866 -9.280 11.156 1.00 90.56 131 GLU A C 1
ATOM 972 O O . GLU A 1 131 ? -8.974 -9.514 11.969 1.00 90.56 131 GLU A O 1
ATOM 977 N N . ILE A 1 132 ? -10.730 -8.273 11.332 1.00 89.75 132 ILE A N 1
ATOM 978 C CA . ILE A 1 132 ? -10.679 -7.327 12.460 1.00 89.75 132 ILE A CA 1
ATOM 979 C C . ILE A 1 132 ? -10.774 -8.064 13.804 1.00 89.75 132 ILE A C 1
ATOM 981 O O . ILE A 1 132 ? -10.006 -7.784 14.725 1.00 89.75 132 ILE A O 1
ATOM 985 N N . SER A 1 133 ? -11.687 -9.032 13.921 1.00 90.62 133 SER A N 1
ATOM 986 C CA . SER A 1 133 ? -11.849 -9.836 15.137 1.00 90.62 133 SER A CA 1
ATOM 987 C C . SER A 1 133 ? -10.619 -10.698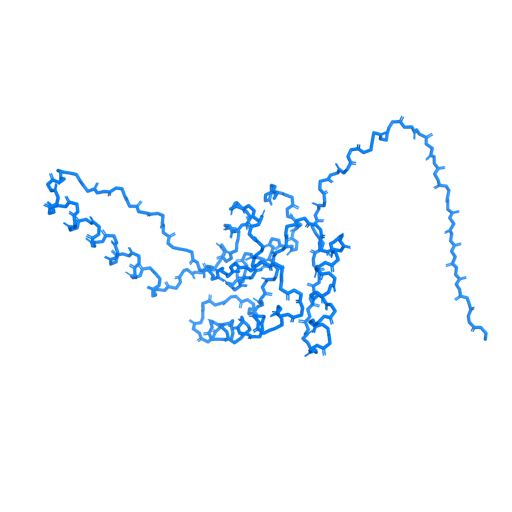 15.427 1.00 90.62 133 SER A C 1
ATOM 989 O O . SER A 1 133 ? -10.239 -10.859 16.590 1.00 90.62 133 SER A O 1
ATOM 991 N N . ALA A 1 134 ? -9.990 -11.255 14.390 1.00 91.31 134 ALA A N 1
ATOM 992 C CA . ALA A 1 134 ? -8.774 -12.049 14.520 1.00 91.31 134 ALA A CA 1
ATOM 993 C C . ALA A 1 134 ? -7.578 -11.185 14.947 1.00 91.31 134 ALA A C 1
ATOM 995 O O . ALA A 1 134 ? -6.835 -11.575 15.845 1.00 91.31 134 ALA A O 1
ATOM 996 N N . VAL A 1 135 ? -7.431 -9.988 14.372 1.00 92.12 135 VAL A N 1
ATOM 997 C CA . VAL A 1 135 ? -6.400 -9.007 14.754 1.00 92.12 135 VAL A CA 1
ATOM 998 C C . VAL A 1 135 ? -6.568 -8.576 16.212 1.00 92.12 135 VAL A C 1
ATOM 1000 O O . VAL A 1 135 ? -5.598 -8.606 16.970 1.00 92.12 135 VAL A O 1
ATOM 1003 N N . ALA A 1 136 ? -7.800 -8.271 16.633 1.00 91.00 136 ALA A N 1
ATOM 1004 C CA . ALA A 1 136 ? -8.104 -7.937 18.023 1.00 91.00 136 ALA A CA 1
ATOM 1005 C C . ALA A 1 136 ? -7.776 -9.099 18.979 1.00 91.00 136 ALA A C 1
ATOM 1007 O O . ALA A 1 136 ? -7.158 -8.898 20.021 1.00 91.00 136 ALA A O 1
ATOM 1008 N N . SER A 1 137 ? -8.133 -10.330 18.598 1.00 91.81 137 SER A N 1
ATOM 1009 C CA . SER A 1 137 ? -7.859 -11.540 19.389 1.00 91.81 137 SER A CA 1
ATOM 1010 C C . SER A 1 137 ? -6.365 -11.876 19.465 1.00 91.81 137 SER A C 1
ATOM 1012 O O . SER A 1 137 ? -5.917 -12.489 20.430 1.00 91.81 137 SER A O 1
ATOM 1014 N N . ALA A 1 138 ? -5.581 -11.457 18.469 1.00 90.81 138 ALA A N 1
ATOM 1015 C CA . ALA A 1 138 ? -4.128 -11.579 18.456 1.00 90.81 138 ALA A CA 1
ATOM 1016 C C . ALA A 1 138 ? -3.414 -10.516 19.312 1.00 90.81 138 ALA A C 1
ATOM 1018 O O . ALA A 1 138 ? -2.190 -10.583 19.440 1.00 90.81 138 ALA A O 1
ATOM 1019 N N . GLY A 1 139 ? -4.152 -9.553 19.879 1.00 90.06 139 GLY A N 1
ATOM 1020 C CA . GLY A 1 139 ? -3.610 -8.484 20.720 1.00 90.06 139 GLY A CA 1
ATOM 1021 C C . GLY A 1 139 ? -2.822 -7.422 19.952 1.00 90.06 139 GLY A C 1
ATOM 1022 O O . GLY A 1 139 ? -2.001 -6.735 20.550 1.00 90.06 139 GLY A O 1
ATOM 1023 N N . LEU A 1 140 ? -3.030 -7.307 18.638 1.00 88.25 140 LEU A N 1
ATOM 1024 C CA . LEU A 1 140 ? -2.415 -6.254 17.833 1.00 88.25 140 LEU A CA 1
ATOM 1025 C C . LEU A 1 140 ? -3.203 -4.952 18.007 1.00 88.25 140 LEU A C 1
ATOM 1027 O O . LEU A 1 140 ? -4.432 -4.957 17.933 1.00 88.25 140 LEU A O 1
ATOM 1031 N N . GLU A 1 141 ? -2.502 -3.837 18.201 1.00 89.44 141 GLU A N 1
ATOM 1032 C CA . GLU A 1 141 ? -3.123 -2.513 18.184 1.00 89.44 141 GLU A CA 1
ATOM 1033 C C . GLU A 1 141 ? -3.407 -2.096 16.739 1.00 89.44 141 GLU A C 1
ATOM 1035 O O . GLU A 1 141 ? -2.553 -2.221 15.861 1.00 89.44 141 GLU A O 1
ATOM 1040 N N . PHE A 1 142 ? -4.624 -1.624 16.471 1.00 90.88 142 PHE A N 1
ATOM 1041 C CA . PHE A 1 142 ? -5.013 -1.170 15.139 1.00 90.88 142 PHE A CA 1
ATOM 1042 C C . PHE A 1 142 ? -6.061 -0.062 15.206 1.00 90.88 142 PHE A C 1
ATOM 1044 O O . PHE A 1 142 ? -6.839 0.049 16.156 1.00 90.88 142 PHE A O 1
ATOM 1051 N N . GLN A 1 143 ? -6.120 0.724 14.135 1.00 89.06 143 GLN A N 1
ATOM 1052 C CA . GLN A 1 143 ? -7.157 1.719 13.904 1.00 89.06 143 GLN A CA 1
ATOM 1053 C C . GLN A 1 143 ? -7.904 1.392 12.610 1.00 89.06 143 GLN A C 1
ATOM 1055 O O . GLN A 1 143 ? -7.298 1.099 11.582 1.00 89.06 143 GLN A O 1
ATOM 1060 N N . VAL A 1 144 ? -9.235 1.495 12.637 1.00 87.88 144 VAL A N 1
ATOM 1061 C CA . VAL A 1 144 ? -10.060 1.386 11.427 1.00 87.88 144 VAL A CA 1
ATOM 1062 C C . VAL A 1 144 ? -10.343 2.781 10.887 1.00 87.88 144 VAL A C 1
ATOM 1064 O O . VAL A 1 144 ? -10.987 3.591 11.552 1.00 87.88 144 VAL A O 1
ATOM 1067 N N . VAL A 1 145 ? -9.902 3.050 9.658 1.00 84.19 145 VAL A N 1
ATOM 1068 C CA . VAL A 1 145 ? -10.242 4.282 8.939 1.00 84.19 145 VAL A CA 1
ATOM 1069 C C . VAL A 1 145 ? -11.378 3.980 7.955 1.00 84.19 145 VAL A C 1
ATOM 1071 O O . VAL A 1 145 ? -11.160 3.264 6.976 1.00 84.19 145 VAL A O 1
ATOM 1074 N N . PRO A 1 146 ? -12.604 4.484 8.184 1.00 73.62 146 PRO A N 1
ATOM 1075 C CA . PRO A 1 146 ? -13.711 4.241 7.271 1.00 73.62 146 PRO A CA 1
ATOM 1076 C C . PRO A 1 146 ? -13.479 4.965 5.940 1.00 73.62 146 PRO A C 1
ATOM 1078 O O . PRO A 1 146 ? -13.145 6.151 5.902 1.00 73.62 146 PRO A O 1
ATOM 1081 N N . GLY A 1 147 ? -13.681 4.247 4.835 1.00 68.31 147 GLY A N 1
ATOM 1082 C CA . GLY A 1 147 ? -13.729 4.845 3.504 1.00 68.31 147 GLY A CA 1
ATOM 1083 C C . GLY A 1 147 ? -15.055 5.570 3.269 1.00 68.31 147 GLY A C 1
ATOM 1084 O O . GLY A 1 147 ? -16.101 5.139 3.764 1.00 68.31 147 GLY A O 1
ATOM 1085 N N . MET A 1 148 ? -15.037 6.637 2.464 1.00 58.59 148 MET A N 1
ATOM 1086 C CA . MET A 1 148 ? -16.270 7.173 1.886 1.00 58.59 148 MET A CA 1
ATOM 1087 C C . MET A 1 148 ? -16.848 6.091 0.975 1.00 58.59 148 MET A C 1
ATOM 1089 O O . MET A 1 148 ? -16.320 5.806 -0.101 1.00 58.59 148 MET A O 1
ATOM 1093 N N . SER A 1 149 ? -17.922 5.444 1.423 1.00 47.22 149 SER A N 1
ATOM 1094 C CA . SER A 1 149 ? -18.726 4.629 0.515 1.00 47.22 149 SER A CA 1
ATOM 1095 C C . SER A 1 149 ? -19.246 5.579 -0.565 1.00 47.22 149 SER A C 1
ATOM 1097 O O . SER A 1 149 ? -19.660 6.691 -0.226 1.00 47.22 149 SER A O 1
ATOM 1099 N N . LEU A 1 150 ? -19.209 5.188 -1.848 1.00 44.03 150 LEU A N 1
ATOM 1100 C CA . LEU A 1 150 ? -19.961 5.919 -2.878 1.00 44.03 150 LEU A CA 1
ATOM 1101 C C . LEU A 1 150 ? -21.359 6.181 -2.305 1.00 44.03 150 LEU A C 1
ATOM 1103 O O . LEU A 1 150 ? -21.907 5.247 -1.707 1.00 44.03 150 LEU A O 1
ATOM 1107 N N . PRO A 1 151 ? -21.921 7.401 -2.412 1.00 37.19 151 PRO A N 1
ATOM 1108 C CA . PRO A 1 151 ? -23.277 7.620 -1.952 1.00 37.19 151 PRO A CA 1
ATOM 1109 C C . PRO A 1 151 ? -24.141 6.576 -2.651 1.00 37.19 151 PRO A C 1
ATOM 1111 O O . PRO A 1 151 ? -24.263 6.577 -3.877 1.00 37.19 151 PRO A O 1
ATOM 1114 N N . SER A 1 152 ? -24.678 5.638 -1.867 1.00 35.62 152 SER A N 1
ATOM 1115 C CA . SER A 1 152 ? -25.813 4.844 -2.300 1.00 35.62 152 SER A CA 1
ATOM 1116 C C . SER A 1 152 ? -26.835 5.880 -2.731 1.00 35.62 152 SER A C 1
ATOM 1118 O O . SER A 1 152 ? -27.289 6.686 -1.917 1.00 35.62 152 SER A O 1
ATOM 1120 N N . THR A 1 153 ? -27.089 5.961 -4.032 1.00 30.38 153 THR A N 1
ATOM 1121 C CA . THR A 1 153 ? -28.134 6.814 -4.576 1.00 30.38 153 THR A CA 1
ATOM 1122 C C . THR A 1 153 ? -29.461 6.203 -4.154 1.00 30.38 153 THR A C 1
ATOM 1124 O O . THR A 1 153 ? -30.137 5.528 -4.917 1.00 30.38 153 THR A O 1
ATOM 1127 N N . VAL A 1 154 ? -29.846 6.451 -2.907 1.00 29.19 154 VAL A N 1
ATOM 1128 C CA . VAL A 1 154 ? -31.254 6.563 -2.567 1.00 29.19 154 VAL A CA 1
ATOM 1129 C C . VAL A 1 154 ? -31.619 7.998 -2.942 1.00 29.19 154 VAL A C 1
ATOM 1131 O O . VAL A 1 154 ? -30.998 8.927 -2.417 1.00 29.19 154 VAL A O 1
ATOM 1134 N N . PRO A 1 155 ? -32.540 8.228 -3.894 1.00 35.22 155 PRO A N 1
ATOM 1135 C CA . PRO A 1 155 ? -32.945 9.578 -4.237 1.00 35.22 155 PRO A CA 1
ATOM 1136 C C . PRO A 1 155 ? -33.686 10.167 -3.035 1.00 35.22 155 PRO A C 1
ATOM 1138 O O . PRO A 1 155 ? -34.883 9.955 -2.870 1.00 35.22 155 PRO A O 1
ATOM 1141 N N . SER A 1 156 ? -32.991 10.923 -2.184 1.00 39.31 156 SER A N 1
ATOM 1142 C CA . SER A 1 156 ? -33.635 11.732 -1.146 1.00 39.31 156 SER A CA 1
ATOM 1143 C C . SER A 1 156 ? -34.217 12.995 -1.776 1.00 39.31 156 SER A C 1
ATOM 1145 O O . SER A 1 156 ? -33.794 14.114 -1.507 1.00 39.31 156 SER A O 1
ATOM 1147 N N . PHE A 1 157 ? -35.211 12.785 -2.637 1.00 43.31 157 PHE A N 1
ATOM 1148 C CA . PHE A 1 157 ? -36.245 13.753 -2.969 1.00 43.31 157 PHE A CA 1
ATOM 1149 C C . PHE A 1 157 ? -37.545 13.280 -2.304 1.00 43.31 157 PHE A C 1
ATOM 1151 O O . 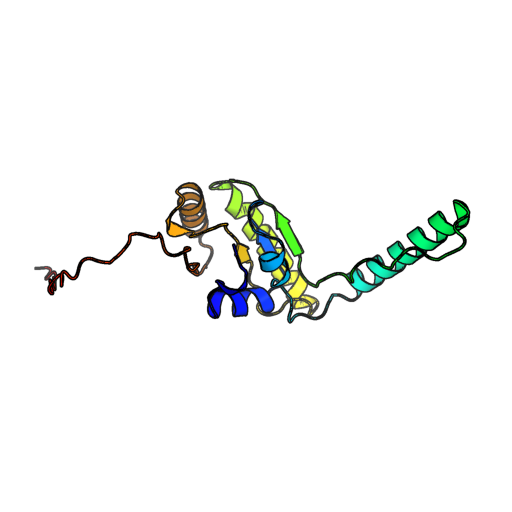PHE A 1 157 ? -38.496 12.864 -2.953 1.00 43.31 157 PHE A O 1
ATOM 1158 N N . ALA A 1 158 ? -37.563 13.296 -0.974 1.00 41.25 158 ALA A N 1
ATOM 1159 C CA . ALA A 1 158 ? -38.789 13.268 -0.186 1.00 41.25 158 ALA A CA 1
ATOM 1160 C C . ALA A 1 158 ? -38.479 13.915 1.165 1.00 41.25 158 ALA A C 1
ATOM 1162 O O . ALA A 1 158 ? -37.853 13.312 2.033 1.00 41.25 158 ALA A O 1
ATOM 1163 N N . GLY A 1 159 ? -38.853 15.187 1.305 1.00 44.66 159 GLY A N 1
ATOM 1164 C CA . GLY A 1 159 ? -38.689 15.949 2.535 1.00 44.66 159 GLY A CA 1
ATOM 1165 C C . GLY A 1 159 ? -39.521 15.365 3.671 1.00 44.66 159 GLY A C 1
ATOM 1166 O O . GLY A 1 159 ? -40.683 15.726 3.833 1.00 44.66 159 GLY A O 1
ATOM 1167 N N . ILE A 1 160 ? -38.916 14.497 4.477 1.00 35.06 160 ILE A N 1
ATOM 1168 C CA . ILE A 1 160 ? -39.482 14.060 5.751 1.00 35.06 160 ILE A CA 1
ATOM 1169 C C . ILE A 1 160 ? -38.407 14.236 6.818 1.00 35.06 160 ILE A C 1
ATOM 1171 O O . ILE A 1 160 ? -37.397 13.536 6.840 1.00 35.06 160 ILE A O 1
ATOM 1175 N N . ALA A 1 161 ? -38.636 15.213 7.693 1.00 39.62 161 ALA A N 1
ATOM 1176 C CA . ALA A 1 161 ? -37.891 15.379 8.927 1.00 39.62 161 ALA A CA 1
ATOM 1177 C C . ALA A 1 161 ? -38.163 14.168 9.829 1.00 39.62 161 ALA A C 1
ATOM 1179 O O . ALA A 1 161 ? -39.299 13.954 10.253 1.00 39.62 161 ALA A O 1
ATOM 1180 N N . LEU A 1 162 ? -37.134 13.374 10.120 1.00 41.88 162 LEU A N 1
ATOM 1181 C CA . LEU A 1 162 ? -37.197 12.377 11.183 1.00 41.88 162 LEU A CA 1
ATOM 1182 C C . LEU A 1 162 ? -36.697 13.037 12.465 1.00 41.88 162 LEU A C 1
ATOM 1184 O O . LEU A 1 162 ? -35.543 13.449 12.569 1.00 41.88 162 LEU A O 1
ATOM 1188 N N . GLY A 1 163 ? -37.643 13.225 13.382 1.00 37.03 163 GLY A N 1
ATOM 1189 C CA . GLY A 1 163 ? -37.461 13.900 14.653 1.00 37.03 163 GLY A CA 1
ATOM 1190 C C . GLY A 1 163 ? -36.483 13.194 15.588 1.00 37.03 163 GLY A C 1
ATOM 1191 O O . GLY A 1 163 ? -36.200 12.003 15.482 1.00 37.03 163 GLY A O 1
ATOM 1192 N N . SER A 1 164 ? -35.993 13.986 16.535 1.00 46.16 164 SER A N 1
ATOM 1193 C CA . SER A 1 164 ? -35.224 13.577 17.704 1.00 46.16 164 SER A CA 1
ATOM 1194 C C . SER A 1 164 ? -35.805 12.337 18.385 1.00 46.16 164 SER A C 1
ATOM 1196 O O . SER A 1 164 ? -36.959 12.355 18.806 1.00 46.16 164 SER A O 1
ATOM 1198 N N . THR A 1 165 ? -34.991 11.305 18.600 1.00 36.62 165 THR A N 1
ATOM 1199 C CA . THR A 1 165 ? -35.194 10.399 19.738 1.00 36.62 165 THR A CA 1
ATOM 1200 C C . THR A 1 165 ? -33.850 10.160 20.415 1.00 36.62 165 THR A C 1
ATOM 1202 O O . THR A 1 165 ? -33.030 9.359 19.981 1.00 36.62 165 THR A O 1
ATOM 1205 N N . TYR A 1 166 ? -33.629 10.966 21.448 1.00 40.22 166 TYR A N 1
ATOM 1206 C CA . TYR A 1 166 ? -32.656 10.777 22.514 1.00 40.22 166 TYR A CA 1
ATOM 1207 C C . TYR A 1 166 ? -33.027 9.509 23.299 1.00 40.22 166 TYR A C 1
ATOM 1209 O O . TYR A 1 166 ? -34.206 9.275 23.566 1.00 40.22 166 TYR A O 1
ATOM 1217 N N . THR A 1 167 ? -32.056 8.677 23.666 1.00 38.22 167 THR A N 1
ATOM 1218 C CA . THR A 1 167 ? -32.256 7.595 24.641 1.00 38.22 167 THR A CA 1
ATOM 1219 C C . THR A 1 167 ? -31.019 7.520 25.522 1.00 38.22 167 THR A C 1
ATOM 1221 O O . THR A 1 167 ? -29.947 7.127 25.073 1.00 38.22 167 THR A O 1
ATOM 1224 N N . GLU A 1 168 ? -31.186 7.951 26.766 1.00 43.56 168 GLU A N 1
ATOM 1225 C CA . GLU A 1 168 ? -30.253 7.757 27.871 1.00 43.56 168 GLU A CA 1
ATOM 1226 C C . GLU A 1 168 ? -30.670 6.470 28.592 1.00 43.56 168 GLU A C 1
ATOM 1228 O O . GLU A 1 168 ? -31.849 6.286 28.898 1.00 43.56 168 GLU A O 1
ATOM 1233 N N . ALA A 1 169 ? -29.729 5.548 28.788 1.00 37.59 169 ALA A N 1
ATOM 1234 C CA . ALA A 1 169 ? -29.945 4.330 29.559 1.00 37.59 169 ALA A CA 1
ATOM 1235 C C . ALA A 1 169 ? -29.292 4.515 30.932 1.00 37.59 169 ALA A C 1
ATOM 1237 O O . ALA A 1 169 ? -28.066 4.557 31.029 1.00 37.59 169 ALA A O 1
ATOM 1238 N N . ASP A 1 170 ? -30.125 4.650 31.961 1.00 40.00 170 ASP A N 1
ATOM 1239 C CA . ASP A 1 170 ? -29.723 4.637 33.367 1.00 40.00 170 ASP A CA 1
ATOM 1240 C C . ASP A 1 170 ? -29.664 3.182 33.865 1.00 40.00 170 ASP A C 1
ATOM 1242 O O . ASP A 1 170 ? -30.535 2.368 33.543 1.00 40.00 170 ASP A O 1
ATOM 1246 N N . LEU A 1 171 ? -28.612 2.852 34.614 1.00 36.97 171 LEU A N 1
ATOM 1247 C CA . LEU A 1 171 ? -28.383 1.540 35.216 1.00 36.97 171 LEU A CA 1
ATOM 1248 C C . LEU A 1 171 ? -28.554 1.684 36.730 1.00 36.97 171 LEU A C 1
ATOM 1250 O O . LEU A 1 171 ? -27.671 2.205 37.409 1.00 36.97 171 LEU A O 1
ATOM 1254 N N . SER A 1 172 ? -29.682 1.191 37.240 1.00 43.72 172 SER A N 1
ATOM 1255 C CA . SER A 1 172 ? -29.904 0.921 38.667 1.00 43.72 172 SER A CA 1
ATOM 1256 C C . SER A 1 172 ? -29.427 -0.472 39.053 1.00 43.72 172 SER A C 1
ATOM 1258 O O . SER A 1 172 ? -29.784 -1.408 38.296 1.00 43.72 172 SER A O 1
#

Sequence (172 aa):
GNPDLLTIRAREVMESNSIAVVDPDVLQGVRDVIASKLPVPQAKLKEANERYEQMCAEAREAGARRKPPRPADPTAAEIQEVGNLGAGIVEILKGGLERAVAAIERGEAGDGDVIRLVSGNPLTRDAVKEEISAVASAGLEFQVVPGMSLPSTVPSFAGIALGSTYTEADLS

Secondary structure (DSSP, 8-state):
--GGGS-HHHHHHHHH--EEEE-TTS-HHHHTTTTTTSPPPHHHHHHHHHHHHHHHHHHHHTT-SSPPPPPPPPPS-EE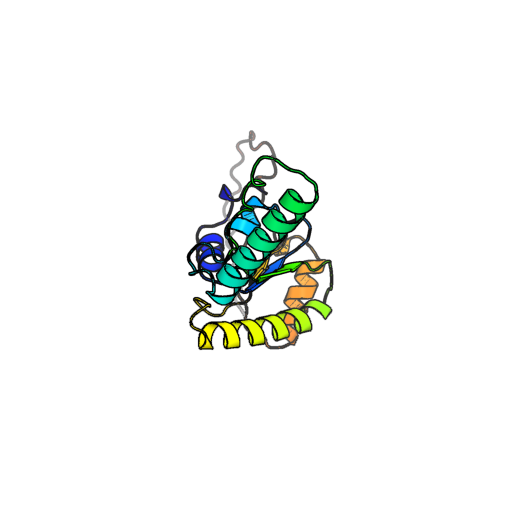EE----GGGHHHHHHHHHHHHHHHHHTT--SS-PEEEE-SS-GGG-HHHHHHHHHHHHTT------------------S--------------

pLDDT: mean 81.72, std 18.15, range [29.19, 95.75]